Protein AF-A0A3P1Z8A5-F1 (afdb_monomer_lite)

Radius of gyration: 17.41 Å; chains: 1; bounding box: 35×22×42 Å

Sequence (67 aa):
DKVVESGCQPVIPPRKNRKEQRDYDKALYRVRHLIENAFLHLKRWRGIATRYAKRSLSFLAAVQIRC

Structure (mmCIF, N/CA/C/O backbone):
data_AF-A0A3P1Z8A5-F1
#
_entry.id   AF-A0A3P1Z8A5-F1
#
loop_
_atom_site.group_PDB
_atom_site.id
_atom_site.type_symbol
_atom_site.label_atom_id
_atom_site.label_alt_id
_atom_site.label_comp_id
_atom_site.label_asym_id
_atom_site.label_entity_id
_atom_site.label_seq_id
_atom_site.pdbx_PDB_ins_code
_atom_site.Cartn_x
_atom_site.Cartn_y
_atom_site.Cartn_z
_atom_site.occupancy
_atom_site.B_iso_or_equiv
_atom_site.auth_seq_id
_atom_site.auth_comp_id
_atom_site.auth_asym_id
_atom_site.auth_atom_id
_atom_site.pdbx_PDB_model_num
ATOM 1 N N . ASP A 1 1 ? -18.855 12.081 9.315 1.00 72.00 1 ASP A N 1
ATOM 2 C CA . ASP A 1 1 ? -17.520 11.695 8.808 1.00 72.00 1 ASP A CA 1
ATOM 3 C C . ASP A 1 1 ? -17.481 11.799 7.302 1.00 72.00 1 ASP A C 1
ATOM 5 O O . ASP A 1 1 ? -18.141 10.999 6.661 1.00 72.00 1 ASP A O 1
ATOM 9 N N . LYS A 1 2 ? -16.679 12.710 6.735 1.00 78.44 2 LYS A N 1
ATOM 10 C CA . LYS A 1 2 ? -16.685 13.005 5.286 1.00 78.44 2 LYS A CA 1
ATOM 11 C C . LYS A 1 2 ? -16.591 11.777 4.367 1.00 78.44 2 LYS A C 1
ATOM 13 O O . LYS A 1 2 ? -17.180 11.780 3.300 1.00 78.44 2 LYS A O 1
ATOM 18 N N . VAL A 1 3 ? -15.869 10.732 4.787 1.00 83.44 3 VAL A N 1
ATOM 19 C CA . VAL A 1 3 ? -15.734 9.465 4.038 1.0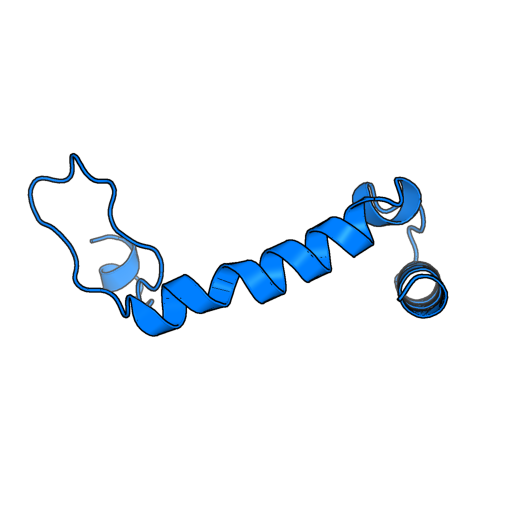0 83.44 3 VAL A CA 1
ATOM 20 C C . VAL A 1 3 ? -17.036 8.654 4.048 1.00 83.44 3 VAL A C 1
ATOM 22 O O . VAL A 1 3 ? -17.421 8.095 3.032 1.00 83.44 3 VAL A O 1
ATOM 25 N N . VAL A 1 4 ? -17.726 8.609 5.188 1.00 84.12 4 VAL A N 1
ATOM 26 C CA . VAL A 1 4 ? -19.015 7.912 5.323 1.00 84.12 4 VAL A CA 1
ATOM 27 C C . VAL A 1 4 ? -20.123 8.726 4.648 1.00 84.12 4 VAL A C 1
ATOM 29 O O . VAL A 1 4 ? -20.967 8.163 3.964 1.00 84.12 4 VAL A O 1
ATOM 32 N N . GLU A 1 5 ? -20.071 10.055 4.766 1.00 87.00 5 GLU A N 1
ATOM 33 C CA . GLU A 1 5 ? -20.970 10.989 4.070 1.00 87.00 5 GLU A CA 1
ATOM 34 C C . GLU A 1 5 ? -20.835 10.896 2.544 1.00 87.00 5 GLU A C 1
ATOM 36 O O . GLU A 1 5 ? -21.822 11.051 1.835 1.00 87.00 5 GLU A O 1
ATOM 41 N N . SER A 1 6 ? -19.640 10.587 2.029 1.00 88.44 6 SER A N 1
ATOM 42 C CA . SER A 1 6 ? -19.415 10.342 0.600 1.00 88.44 6 SER A CA 1
ATOM 43 C C . SER A 1 6 ? -19.792 8.924 0.145 1.00 88.44 6 SER A C 1
ATOM 45 O O . SER A 1 6 ? -19.449 8.545 -0.970 1.00 88.44 6 SER A O 1
ATOM 47 N N . GLY A 1 7 ? -20.433 8.115 0.998 1.00 88.31 7 GLY A N 1
ATOM 48 C CA . GLY A 1 7 ? -20.821 6.735 0.685 1.00 88.31 7 GLY A CA 1
ATOM 49 C C . GLY A 1 7 ? -19.657 5.736 0.641 1.00 88.31 7 GLY A C 1
ATOM 50 O O . GLY A 1 7 ? -19.828 4.613 0.173 1.00 88.31 7 GLY A O 1
ATOM 51 N N . CYS A 1 8 ? -18.469 6.115 1.122 1.00 87.25 8 CYS A N 1
ATOM 52 C CA . CYS A 1 8 ? -17.287 5.257 1.120 1.00 87.25 8 CYS A CA 1
ATOM 53 C C . CYS A 1 8 ? -17.135 4.523 2.457 1.00 87.25 8 CYS A C 1
ATOM 55 O O . CYS A 1 8 ? -17.371 5.084 3.530 1.00 87.25 8 CYS A O 1
ATOM 57 N N . GLN A 1 9 ? -16.641 3.284 2.413 1.00 87.25 9 GLN A N 1
ATOM 58 C CA . GLN A 1 9 ? -16.333 2.536 3.631 1.00 87.25 9 GLN A CA 1
ATOM 59 C C . GLN A 1 9 ? -14.922 2.858 4.159 1.00 87.25 9 GLN A C 1
ATOM 61 O O . GLN A 1 9 ? -13.934 2.695 3.435 1.00 87.25 9 GLN A O 1
ATOM 66 N N . PRO A 1 10 ? -14.785 3.315 5.419 1.00 86.88 10 PRO A N 1
ATOM 67 C CA . PRO A 1 10 ? -13.486 3.616 6.005 1.00 86.88 10 PRO A CA 1
ATOM 68 C C . PRO A 1 10 ? -12.772 2.332 6.456 1.00 86.88 10 PRO A C 1
ATOM 70 O O . PRO A 1 10 ? -13.045 1.805 7.526 1.00 86.88 10 PRO A O 1
ATOM 73 N N . VAL A 1 11 ? -11.801 1.865 5.668 1.00 89.25 11 VAL A N 1
ATOM 74 C CA . VAL A 1 11 ? -10.955 0.696 6.007 1.00 89.25 11 VAL A CA 1
ATOM 75 C C . VAL A 1 11 ? -9.664 1.058 6.752 1.00 89.25 11 VAL A C 1
ATOM 77 O O . VAL A 1 11 ? -8.935 0.188 7.223 1.00 89.25 11 VAL A O 1
ATOM 80 N N . ILE A 1 12 ? -9.340 2.351 6.832 1.00 89.75 12 ILE A N 1
ATOM 81 C CA . ILE A 1 12 ? -8.128 2.847 7.492 1.00 89.75 12 ILE A CA 1
ATOM 82 C C . ILE A 1 12 ? -8.447 3.151 8.965 1.00 89.75 12 ILE A C 1
ATOM 84 O O . ILE A 1 12 ? -9.416 3.871 9.225 1.00 89.75 12 ILE A O 1
ATOM 88 N N . PRO A 1 13 ? -7.616 2.687 9.916 1.00 91.88 13 PRO A N 1
ATOM 89 C CA . PRO A 1 13 ? -7.772 2.955 11.328 1.00 91.88 13 PRO A CA 1
ATOM 90 C C . PRO A 1 13 ? -7.859 4.454 11.611 1.00 91.88 13 PRO A C 1
ATOM 92 O O . PRO A 1 13 ? -7.119 5.251 11.016 1.00 91.88 13 PRO A O 1
ATOM 95 N N . PRO A 1 14 ? -8.716 4.861 12.557 1.00 92.19 14 PRO A N 1
ATOM 96 C CA . PRO A 1 14 ? -8.711 6.225 13.054 1.00 92.19 14 PRO A CA 1
ATOM 97 C C . PRO A 1 14 ? -7.366 6.558 13.714 1.00 92.19 14 PRO A C 1
ATOM 99 O O . PRO A 1 14 ? -6.658 5.700 14.244 1.00 92.19 14 PRO A O 1
ATOM 102 N N . ARG A 1 15 ? -7.019 7.849 13.728 1.00 90.69 15 ARG A N 1
ATOM 103 C CA . ARG A 1 15 ? -5.884 8.325 14.526 1.00 90.69 15 ARG A CA 1
ATOM 104 C C . ARG A 1 15 ? -6.165 8.091 16.015 1.00 90.69 15 ARG A C 1
ATOM 106 O O . ARG A 1 15 ? -7.281 8.314 16.485 1.00 90.69 15 ARG A O 1
ATOM 113 N N . LYS A 1 16 ? -5.128 7.722 16.772 1.00 89.88 16 LYS A N 1
ATOM 114 C CA . LYS A 1 16 ? -5.228 7.405 18.209 1.00 89.88 16 LYS A CA 1
ATOM 115 C C . LYS A 1 16 ? -5.824 8.543 19.053 1.00 89.88 16 LYS A C 1
ATOM 117 O O . LYS A 1 16 ? -6.492 8.282 20.039 1.00 89.88 16 LYS A O 1
ATOM 122 N N . ASN A 1 17 ? -5.606 9.796 18.658 1.00 93.06 17 ASN A N 1
ATOM 123 C CA . ASN A 1 17 ? -6.078 10.992 19.364 1.00 93.06 17 ASN A CA 1
ATOM 124 C C . ASN A 1 17 ? -7.492 11.452 18.962 1.00 93.06 17 ASN A C 1
ATOM 126 O O . ASN A 1 17 ? -7.911 12.551 19.322 1.00 93.06 17 ASN A O 1
ATOM 130 N N . ARG A 1 18 ? -8.223 10.664 18.170 1.00 90.81 18 ARG A N 1
ATOM 131 C CA . ARG A 1 18 ? -9.581 11.013 17.754 1.00 90.81 18 ARG A CA 1
ATOM 132 C C . ARG A 1 18 ? -10.558 10.854 18.926 1.00 90.81 18 ARG A C 1
ATOM 134 O O . ARG A 1 18 ? -10.540 9.817 19.582 1.00 90.81 18 ARG A O 1
ATOM 141 N N . LYS A 1 19 ? -11.414 11.866 19.147 1.00 90.81 19 LYS A N 1
ATOM 142 C CA . LYS A 1 19 ? -12.437 11.872 20.215 1.00 90.81 19 LYS A CA 1
ATOM 143 C C . LYS A 1 19 ? -13.366 10.660 20.125 1.00 90.81 19 LYS A C 1
ATOM 145 O O . LYS A 1 19 ? -13.556 9.960 21.106 1.00 90.81 19 LYS A O 1
ATOM 150 N N . GLU A 1 20 ? -13.874 10.388 18.928 1.00 88.50 20 GLU A N 1
ATOM 151 C CA . GLU A 1 20 ? -14.680 9.202 18.642 1.00 88.50 20 GLU A CA 1
ATOM 152 C C . GLU A 1 20 ? -13.863 8.229 17.797 1.00 88.50 20 GLU A C 1
ATOM 154 O O . GLU A 1 20 ? -13.428 8.545 16.681 1.00 88.50 20 GLU A O 1
ATOM 159 N N . GLN A 1 21 ? -13.617 7.037 18.332 1.00 89.19 21 GLN A N 1
ATOM 160 C CA . GLN A 1 21 ? -12.936 5.981 17.595 1.00 89.19 21 GLN A CA 1
ATOM 161 C C . GLN A 1 21 ? -13.923 5.342 16.618 1.00 89.19 21 GLN A C 1
ATOM 163 O O . GLN A 1 21 ? -15.027 4.960 16.987 1.00 89.19 21 GLN A O 1
ATOM 168 N N . ARG A 1 22 ? -13.524 5.271 15.347 1.00 88.81 22 ARG A N 1
ATOM 169 C CA . ARG A 1 22 ? -14.250 4.523 14.318 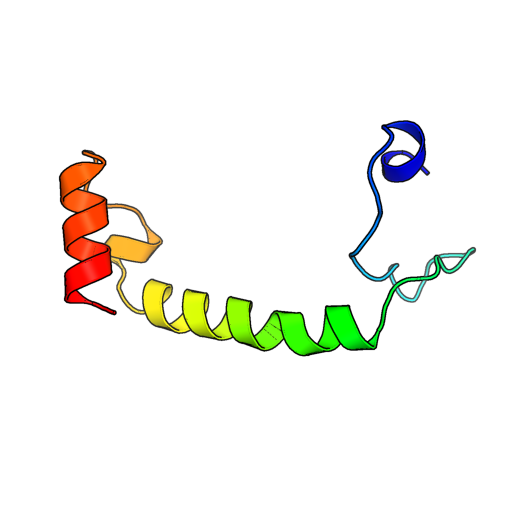1.00 88.81 22 ARG A CA 1
ATOM 170 C C . ARG A 1 22 ? -13.907 3.046 14.456 1.00 88.81 22 ARG A C 1
ATOM 172 O O . ARG A 1 22 ? -12.733 2.723 14.652 1.00 88.81 22 ARG A O 1
ATOM 179 N N . ASP A 1 23 ? -14.904 2.188 14.295 1.00 88.62 23 ASP A N 1
ATOM 180 C CA . ASP A 1 23 ? -14.643 0.765 14.140 1.00 88.62 23 ASP A CA 1
ATOM 181 C C . ASP A 1 23 ? -14.027 0.478 12.764 1.00 88.62 23 ASP A C 1
ATOM 183 O O . ASP A 1 23 ? -14.267 1.204 11.793 1.00 88.62 23 ASP A O 1
ATOM 187 N N . TYR A 1 24 ? -13.172 -0.536 12.709 1.00 90.56 24 TYR A N 1
ATOM 188 C CA . TYR A 1 24 ? -12.529 -1.012 11.490 1.00 90.56 24 TYR A CA 1
ATOM 189 C C . TYR A 1 24 ? -12.095 -2.463 11.684 1.00 90.56 24 TYR A C 1
ATOM 191 O O . TYR A 1 24 ? -11.744 -2.883 12.790 1.00 90.56 24 TYR A O 1
ATOM 199 N N . ASP A 1 25 ? -12.037 -3.219 10.592 1.00 92.19 25 ASP A N 1
ATOM 200 C CA . ASP A 1 25 ? -11.544 -4.589 10.640 1.00 92.19 25 ASP A CA 1
ATOM 201 C C . ASP A 1 25 ? -10.025 -4.607 10.888 1.00 92.19 25 ASP A C 1
ATOM 203 O O . ASP A 1 25 ? -9.198 -4.351 10.005 1.00 92.19 25 ASP A O 1
ATOM 207 N N . LYS A 1 26 ? -9.650 -4.917 12.131 1.00 91.44 26 LYS A N 1
ATOM 208 C CA . LYS A 1 26 ? -8.252 -5.011 12.569 1.00 91.44 26 LYS A CA 1
ATOM 209 C C . LYS A 1 26 ? -7.507 -6.162 11.900 1.00 91.44 26 LYS A C 1
ATOM 211 O O . LYS A 1 26 ? -6.304 -6.033 11.667 1.00 91.44 26 LYS A O 1
ATOM 216 N N . ALA A 1 27 ? -8.181 -7.278 11.625 1.00 93.12 27 ALA A N 1
ATOM 217 C CA . ALA A 1 27 ? -7.564 -8.443 11.002 1.00 93.12 27 ALA A CA 1
ATOM 218 C C . ALA A 1 27 ? -7.250 -8.147 9.531 1.00 93.12 27 ALA A C 1
ATOM 220 O O . ALA A 1 27 ? -6.118 -8.356 9.087 1.00 93.12 27 ALA A O 1
ATOM 221 N N . LEU A 1 28 ? -8.204 -7.548 8.816 1.00 91.88 28 LEU A N 1
ATOM 222 C CA . LEU A 1 28 ? -8.012 -7.099 7.439 1.00 91.88 28 LEU A CA 1
ATOM 223 C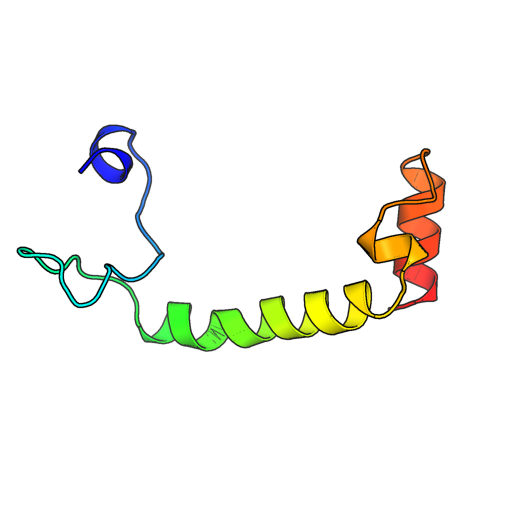 C . LEU A 1 28 ? -6.956 -5.992 7.342 1.00 91.88 28 LEU A C 1
ATOM 225 O O . LEU A 1 28 ? -6.100 -6.012 6.458 1.00 91.88 28 LEU A O 1
ATOM 229 N N . TYR A 1 29 ? -6.944 -5.047 8.284 1.00 93.81 29 TYR A N 1
ATOM 230 C CA . TYR A 1 29 ? -5.900 -4.027 8.304 1.00 93.81 29 TYR A CA 1
ATOM 231 C C . TYR A 1 29 ? -4.510 -4.613 8.579 1.00 93.81 29 TYR A C 1
ATOM 233 O O . TYR A 1 29 ? -3.524 -4.150 8.004 1.00 93.81 29 TYR A O 1
ATOM 241 N N . ARG A 1 30 ? -4.413 -5.652 9.422 1.00 93.00 30 ARG A N 1
ATOM 242 C CA . ARG A 1 30 ? -3.144 -6.332 9.702 1.00 93.00 30 ARG A CA 1
ATOM 243 C C . ARG A 1 30 ? -2.548 -6.915 8.424 1.00 93.00 30 ARG A C 1
ATOM 245 O O . ARG A 1 30 ? -1.376 -6.677 8.176 1.00 93.00 30 ARG A O 1
ATOM 252 N N . VAL A 1 31 ? -3.319 -7.591 7.572 1.00 95.62 31 VAL A N 1
ATOM 253 C CA . VAL A 1 31 ? -2.769 -8.204 6.343 1.00 95.62 31 VAL A CA 1
ATOM 254 C C . VAL A 1 31 ? -2.323 -7.190 5.279 1.00 95.62 31 VAL A C 1
ATOM 256 O O . VAL A 1 31 ? -1.603 -7.557 4.350 1.00 95.62 31 VAL A O 1
ATOM 259 N N . ARG A 1 32 ? -2.661 -5.899 5.426 1.00 94.94 32 ARG A N 1
ATOM 260 C CA . ARG A 1 32 ? -2.255 -4.830 4.494 1.00 94.94 32 ARG A CA 1
ATOM 261 C C . ARG A 1 32 ? -0.736 -4.732 4.315 1.00 94.94 32 ARG A C 1
ATOM 263 O O . ARG A 1 32 ? -0.280 -4.392 3.223 1.00 94.94 32 ARG A O 1
ATOM 270 N N . HIS A 1 33 ? 0.047 -5.082 5.341 1.00 94.88 33 HIS A N 1
ATOM 271 C CA . HIS A 1 33 ? 1.511 -5.049 5.257 1.00 94.88 33 HIS A CA 1
ATOM 272 C C . HIS A 1 33 ? 2.062 -5.966 4.149 1.00 94.88 33 HIS A C 1
ATOM 274 O O . HIS A 1 33 ? 3.138 -5.707 3.621 1.00 94.88 33 HIS A O 1
ATOM 280 N N . LEU A 1 34 ? 1.348 -7.035 3.768 1.00 96.12 34 LEU A N 1
ATOM 281 C CA . LEU A 1 34 ? 1.784 -7.957 2.713 1.00 96.12 34 LEU A CA 1
ATOM 282 C C . LEU A 1 34 ? 1.832 -7.256 1.350 1.00 96.12 34 LEU A C 1
ATOM 284 O O . LEU A 1 34 ? 2.817 -7.365 0.622 1.00 96.12 34 LEU A O 1
ATOM 288 N N . ILE A 1 35 ? 0.793 -6.478 1.043 1.00 94.44 35 ILE A N 1
ATOM 289 C CA . ILE A 1 35 ? 0.714 -5.676 -0.181 1.00 94.44 35 ILE A CA 1
ATOM 290 C C . ILE A 1 35 ? 1.747 -4.542 -0.139 1.00 94.44 35 ILE A C 1
ATOM 292 O O . ILE A 1 35 ? 2.435 -4.294 -1.129 1.00 94.44 35 ILE A O 1
ATOM 296 N N . GLU A 1 36 ? 1.900 -3.873 1.008 1.00 94.94 36 GLU A N 1
ATOM 297 C CA . GLU A 1 36 ? 2.915 -2.825 1.184 1.00 94.94 36 GLU A CA 1
ATOM 298 C C . GLU A 1 36 ? 4.335 -3.363 0.953 1.00 94.94 36 GLU A C 1
ATOM 300 O O . GLU A 1 36 ? 5.117 -2.730 0.242 1.00 94.94 36 GLU A O 1
ATOM 305 N N . ASN A 1 37 ? 4.645 -4.556 1.469 1.00 95.62 37 ASN A N 1
ATOM 306 C CA . ASN A 1 37 ? 5.924 -5.229 1.251 1.00 95.62 37 ASN A CA 1
ATOM 307 C C . ASN A 1 37 ? 6.139 -5.572 -0.229 1.00 95.62 37 ASN A C 1
ATOM 309 O O . ASN A 1 37 ? 7.213 -5.301 -0.765 1.00 95.62 37 ASN A O 1
ATOM 313 N N . ALA A 1 38 ? 5.123 -6.094 -0.925 1.00 93.19 38 ALA A N 1
ATOM 314 C CA . ALA A 1 38 ? 5.214 -6.359 -2.363 1.00 93.19 38 ALA A CA 1
ATOM 315 C C . ALA A 1 38 ? 5.547 -5.080 -3.159 1.00 93.19 38 ALA A C 1
ATOM 317 O O . ALA A 1 38 ? 6.447 -5.073 -4.004 1.00 93.19 38 ALA A O 1
ATOM 318 N N . PHE A 1 39 ? 4.900 -3.956 -2.833 1.00 92.25 39 PHE A N 1
ATOM 319 C CA . PHE A 1 39 ? 5.228 -2.667 -3.447 1.00 92.25 39 PHE A CA 1
ATOM 320 C C . PHE A 1 39 ? 6.604 -2.135 -3.044 1.00 92.25 39 PHE A C 1
ATOM 322 O O . PHE A 1 39 ? 7.261 -1.492 -3.864 1.00 92.25 39 PHE A O 1
ATOM 329 N N . LEU A 1 40 ? 7.060 -2.385 -1.816 1.00 94.31 40 LEU A N 1
ATOM 330 C CA . LEU A 1 40 ? 8.404 -2.019 -1.374 1.00 94.31 40 LEU A CA 1
ATOM 331 C C . LEU A 1 40 ? 9.471 -2.727 -2.219 1.00 94.31 40 LEU A C 1
ATOM 333 O O . LEU A 1 40 ? 10.426 -2.083 -2.658 1.00 94.31 40 LEU A O 1
ATOM 337 N N . HIS A 1 41 ? 9.283 -4.017 -2.513 1.00 92.25 41 HIS A N 1
ATOM 338 C CA . HIS A 1 41 ? 10.171 -4.773 -3.399 1.00 92.25 41 HIS A CA 1
ATOM 339 C C . HIS A 1 41 ? 10.199 -4.187 -4.816 1.00 92.25 41 HIS A C 1
ATOM 341 O O . HIS A 1 41 ? 11.278 -3.920 -5.346 1.00 92.25 41 HIS A O 1
ATOM 347 N N . LEU A 1 42 ? 9.031 -3.884 -5.389 1.00 92.31 42 LEU A N 1
ATOM 348 C CA . LEU A 1 42 ? 8.922 -3.223 -6.693 1.00 92.31 42 LEU A CA 1
ATOM 349 C C . LEU A 1 42 ? 9.621 -1.858 -6.728 1.00 92.31 42 LEU A C 1
ATOM 351 O O . LEU A 1 42 ? 10.344 -1.534 -7.673 1.00 92.31 42 LEU A O 1
ATOM 355 N N . LYS A 1 43 ? 9.438 -1.056 -5.676 1.00 91.44 43 LYS A N 1
ATOM 356 C CA . LYS A 1 43 ? 10.000 0.296 -5.569 1.00 91.44 43 LYS A CA 1
ATOM 357 C C . LYS A 1 43 ? 11.495 0.326 -5.251 1.00 91.44 43 LYS A C 1
ATOM 359 O O . LYS A 1 43 ? 12.092 1.395 -5.358 1.00 91.44 43 LYS A O 1
ATOM 364 N N . ARG A 1 44 ? 12.130 -0.812 -4.941 1.00 93.75 44 ARG A N 1
ATOM 365 C CA . ARG A 1 44 ? 13.600 -0.903 -4.858 1.00 93.75 44 ARG A CA 1
ATOM 366 C C . ARG A 1 44 ? 14.256 -0.500 -6.185 1.00 93.75 44 ARG A C 1
ATOM 368 O O . ARG A 1 44 ? 15.347 0.065 -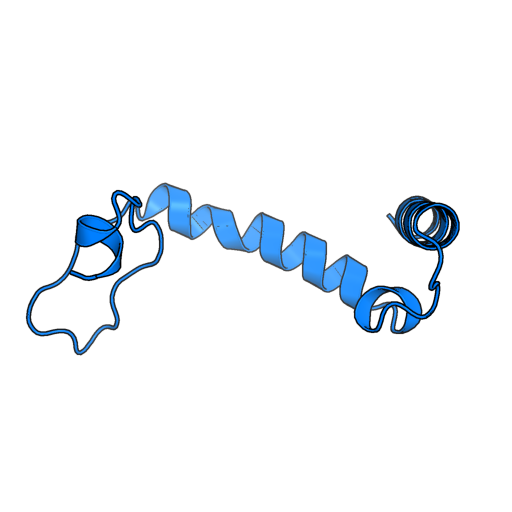6.197 1.00 93.75 44 ARG A O 1
ATOM 375 N N . TRP A 1 45 ? 13.568 -0.727 -7.302 1.00 93.00 45 TRP A N 1
ATOM 376 C CA . TRP A 1 45 ? 14.018 -0.318 -8.624 1.00 93.00 45 TRP A CA 1
ATOM 377 C C . TRP A 1 45 ? 13.584 1.116 -8.924 1.00 93.00 45 TRP A C 1
ATOM 379 O O . TRP A 1 45 ? 12.414 1.382 -9.202 1.00 93.00 45 TRP A O 1
ATOM 389 N N . ARG A 1 46 ? 14.545 2.049 -8.940 1.00 93.88 46 ARG A N 1
ATOM 390 C CA . ARG A 1 46 ? 14.284 3.481 -9.176 1.00 93.88 46 ARG A CA 1
ATOM 391 C C . ARG A 1 46 ? 13.475 3.742 -10.450 1.00 93.88 46 ARG A C 1
ATOM 393 O O . ARG A 1 46 ? 12.563 4.563 -10.417 1.00 93.88 46 ARG A O 1
ATOM 400 N N . GLY A 1 47 ? 13.753 3.019 -11.538 1.00 94.00 47 GLY A N 1
ATOM 401 C CA . GLY A 1 47 ? 13.017 3.152 -12.802 1.00 94.00 47 GLY A CA 1
ATOM 402 C C . GLY A 1 47 ? 11.527 2.797 -12.703 1.00 94.00 47 GLY A C 1
ATOM 403 O O . GLY A 1 47 ? 10.713 3.439 -13.365 1.00 94.00 47 GLY A O 1
ATOM 404 N N . ILE A 1 48 ? 11.163 1.841 -11.838 1.00 94.12 48 ILE A N 1
ATOM 405 C CA . ILE A 1 48 ? 9.765 1.503 -11.528 1.00 94.12 48 ILE A CA 1
ATOM 406 C C . ILE A 1 48 ? 9.189 2.547 -10.568 1.00 94.12 48 ILE A C 1
ATOM 408 O O . ILE A 1 48 ? 8.146 3.129 -10.852 1.00 94.12 48 ILE A O 1
ATOM 412 N N . ALA A 1 49 ? 9.894 2.846 -9.472 1.00 95.19 49 ALA A N 1
ATOM 413 C CA . ALA A 1 49 ? 9.428 3.769 -8.434 1.00 95.19 49 ALA A CA 1
ATOM 414 C C . ALA A 1 49 ? 9.118 5.181 -8.956 1.00 95.19 49 ALA A C 1
ATOM 416 O O . ALA A 1 49 ? 8.174 5.819 -8.498 1.00 95.19 49 ALA A O 1
ATOM 417 N N . THR A 1 50 ? 9.911 5.661 -9.913 1.00 94.81 50 THR A N 1
ATOM 418 C CA . THR A 1 50 ? 9.783 7.004 -10.506 1.00 94.81 50 THR A CA 1
ATOM 419 C C . THR A 1 50 ? 9.162 6.994 -11.902 1.00 94.81 50 THR A C 1
ATOM 421 O O . THR A 1 50 ? 9.022 8.050 -12.513 1.00 94.81 50 THR A O 1
ATOM 424 N N . ARG A 1 51 ? 8.762 5.816 -12.402 1.00 93.12 51 ARG A N 1
ATOM 425 C CA . ARG A 1 51 ? 8.118 5.629 -13.709 1.00 93.12 51 ARG A CA 1
ATOM 426 C C . ARG A 1 51 ? 8.914 6.242 -14.874 1.00 93.12 51 ARG A C 1
ATOM 428 O O . ARG A 1 51 ? 8.419 7.089 -15.613 1.00 93.12 51 ARG A O 1
ATOM 435 N N . TYR A 1 52 ? 10.149 5.779 -15.079 1.00 94.56 52 TYR A N 1
ATOM 436 C CA . TYR A 1 52 ? 10.986 6.221 -16.211 1.00 94.56 52 TYR A CA 1
ATOM 437 C C . TYR A 1 52 ? 10.393 5.836 -17.571 1.00 94.56 52 TYR A C 1
ATOM 439 O O . TYR A 1 52 ? 10.456 6.609 -18.529 1.00 94.56 52 TYR A O 1
ATOM 447 N N . ALA A 1 53 ? 9.772 4.658 -17.656 1.00 94.81 53 ALA A N 1
AT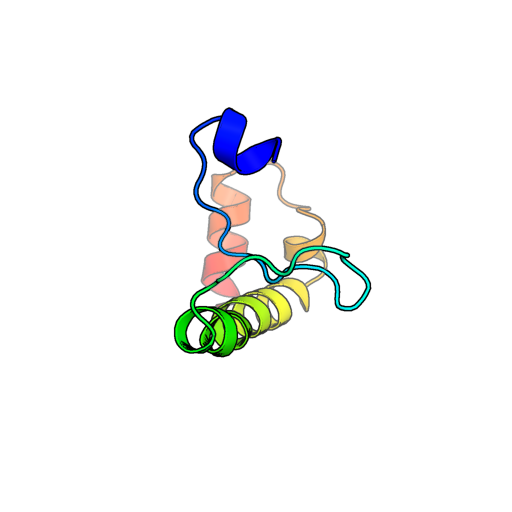OM 448 C CA . ALA A 1 53 ? 9.047 4.235 -18.844 1.00 94.81 53 ALA A CA 1
ATOM 449 C C . ALA A 1 53 ? 7.717 5.002 -18.962 1.00 94.81 53 ALA A C 1
ATOM 451 O O . ALA A 1 53 ? 6.757 4.730 -18.240 1.00 94.81 53 ALA A O 1
ATOM 452 N N . LYS A 1 54 ? 7.654 5.961 -19.896 1.00 94.06 54 LYS A N 1
ATOM 453 C CA . LYS A 1 54 ? 6.462 6.802 -20.120 1.00 94.06 54 LYS A CA 1
ATOM 454 C C . LYS A 1 54 ? 5.297 6.040 -20.759 1.00 94.06 54 LYS A C 1
ATOM 456 O O . LYS A 1 54 ? 4.139 6.335 -20.469 1.00 94.06 54 LYS A O 1
ATOM 461 N N . ARG A 1 55 ? 5.594 5.066 -21.629 1.00 96.50 55 ARG A N 1
ATOM 462 C CA . ARG A 1 55 ? 4.583 4.219 -22.279 1.00 96.50 55 ARG A CA 1
ATOM 463 C C . ARG A 1 55 ? 4.132 3.114 -21.326 1.00 96.50 55 ARG A C 1
ATOM 465 O O . ARG A 1 55 ? 4.964 2.473 -20.687 1.00 96.50 55 ARG A O 1
ATOM 472 N N . SER A 1 56 ? 2.824 2.872 -21.270 1.00 95.94 56 SER A N 1
ATOM 473 C CA . SER A 1 56 ? 2.204 1.852 -20.413 1.00 95.94 56 SER A CA 1
ATOM 474 C C . SER A 1 56 ? 2.775 0.456 -20.659 1.00 95.94 56 SER A C 1
ATOM 476 O O . SER A 1 56 ? 3.158 -0.208 -19.703 1.00 95.94 56 SER A O 1
ATOM 478 N N . LEU A 1 57 ? 2.918 0.051 -21.924 1.00 97.50 57 LEU A N 1
ATOM 479 C CA . LEU A 1 57 ? 3.474 -1.256 -22.300 1.00 97.50 57 LEU A CA 1
ATOM 480 C C . LEU A 1 57 ? 4.921 -1.433 -21.827 1.00 97.50 57 LEU A C 1
ATOM 482 O O . LEU A 1 57 ? 5.271 -2.464 -21.264 1.00 97.50 57 LEU A O 1
ATOM 486 N N . SER A 1 58 ? 5.757 -0.408 -21.998 1.00 95.75 58 SER A N 1
ATOM 487 C CA . SER A 1 58 ? 7.152 -0.447 -21.550 1.00 95.75 58 SER A CA 1
ATOM 488 C C . SER A 1 58 ? 7.263 -0.491 -20.024 1.00 95.75 58 SER A C 1
ATOM 490 O O . SER A 1 58 ? 8.135 -1.170 -19.492 1.00 95.75 58 SER A O 1
ATOM 492 N N . PHE A 1 59 ? 6.377 0.211 -19.310 1.00 94.75 59 PHE A N 1
ATOM 493 C CA . PHE A 1 59 ? 6.314 0.139 -17.851 1.00 94.75 59 PHE A CA 1
ATOM 494 C C . PHE A 1 59 ? 5.841 -1.237 -17.373 1.00 94.75 59 PHE A C 1
ATOM 496 O O . PHE A 1 59 ? 6.435 -1.791 -16.454 1.00 94.75 59 PHE A O 1
ATOM 503 N N . LEU A 1 60 ? 4.825 -1.810 -18.026 1.00 95.50 60 LEU A N 1
ATOM 504 C CA . LEU A 1 60 ? 4.334 -3.154 -17.729 1.00 95.50 60 LEU A CA 1
ATOM 505 C C . LEU A 1 60 ? 5.439 -4.199 -17.918 1.00 95.50 60 LEU A C 1
ATOM 507 O O . LEU A 1 60 ? 5.688 -4.974 -17.001 1.00 95.50 60 LEU A O 1
ATOM 511 N N . ALA A 1 61 ? 6.153 -4.157 -19.046 1.00 95.31 61 ALA A N 1
ATOM 512 C CA . ALA A 1 61 ? 7.292 -5.036 -19.292 1.00 95.31 61 ALA A CA 1
ATOM 513 C C . ALA A 1 61 ? 8.380 -4.869 -18.216 1.00 95.31 61 ALA A C 1
ATOM 515 O O . ALA A 1 61 ? 8.901 -5.851 -17.698 1.00 95.31 61 ALA A O 1
ATOM 516 N N . ALA A 1 62 ? 8.688 -3.630 -17.813 1.00 93.50 62 ALA A N 1
ATOM 517 C CA . ALA A 1 62 ? 9.658 -3.373 -16.749 1.00 93.50 62 ALA A CA 1
ATOM 518 C C . ALA A 1 62 ? 9.222 -3.947 -15.390 1.00 93.50 62 ALA A C 1
ATOM 520 O O . ALA A 1 62 ? 10.070 -4.424 -14.642 1.00 93.50 62 ALA A O 1
ATOM 521 N N . VAL A 1 63 ? 7.926 -3.916 -15.068 1.00 93.31 63 VAL A N 1
ATOM 522 C CA . VAL A 1 63 ? 7.377 -4.544 -13.857 1.00 93.31 63 VAL A CA 1
ATOM 523 C C . VAL A 1 63 ? 7.452 -6.070 -13.957 1.00 93.31 63 VAL A C 1
ATOM 525 O O . VAL A 1 63 ? 7.931 -6.703 -13.025 1.00 93.31 63 VAL A O 1
ATOM 528 N N . GLN A 1 64 ? 7.058 -6.652 -15.093 1.00 93.25 64 GLN A N 1
ATOM 529 C CA . GLN A 1 64 ? 7.054 -8.105 -15.324 1.00 93.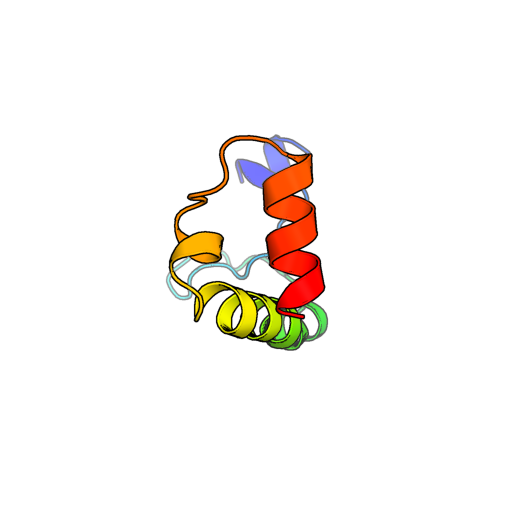25 64 GLN A CA 1
ATOM 530 C C . GLN A 1 64 ? 8.449 -8.738 -15.359 1.00 93.25 64 GLN A C 1
ATOM 532 O O . GLN A 1 64 ? 8.588 -9.898 -15.018 1.00 93.25 64 GLN A O 1
ATOM 537 N N . ILE A 1 65 ? 9.481 -8.002 -15.780 1.00 90.69 65 ILE A N 1
ATOM 538 C CA . ILE A 1 65 ? 10.869 -8.497 -15.765 1.00 90.69 65 ILE A CA 1
ATOM 539 C C . ILE A 1 65 ? 11.462 -8.460 -14.344 1.00 90.69 65 ILE A C 1
ATOM 541 O O . ILE A 1 65 ? 12.449 -9.136 -14.060 1.00 90.69 65 ILE A O 1
ATOM 545 N N . ARG A 1 66 ? 10.929 -7.606 -13.460 1.00 84.50 66 ARG A N 1
ATOM 546 C CA . ARG A 1 66 ? 11.484 -7.367 -12.116 1.00 84.50 66 ARG A CA 1
ATOM 547 C C . ARG A 1 66 ? 10.766 -8.118 -10.996 1.00 84.50 66 ARG A C 1
ATOM 549 O O . ARG A 1 66 ? 11.393 -8.289 -9.949 1.00 84.50 66 ARG A O 1
ATOM 556 N N . CYS A 1 67 ? 9.502 -8.487 -11.193 1.00 71.81 67 CYS A N 1
ATOM 557 C CA . CYS A 1 67 ? 8.755 -9.429 -10.356 1.00 71.81 67 CYS A CA 1
ATOM 558 C C . CYS A 1 67 ? 8.949 -10.852 -10.862 1.00 71.81 67 CYS A C 1
ATOM 560 O O . CYS A 1 67 ? 9.035 -11.747 -9.999 1.00 71.81 67 CYS A O 1
#

Secondary structure (DSSP, 8-state):
-HHHHTT----SPPPTT-SSPPP--HHHHHHHHHHHHHHHHHHTSHHHHTT---SHHHHHHHHHHH-

pLDDT: mean 91.32, std 4.89, range [71.81, 97.5]

Foldseek 3Di:
DVCVVVVHDDQDWDDPPDPDGDDHDPVVVVCVVVVVVVVVQQVVDVCLVVVVPPDPVVSVVVSVVSD